Protein AF-A0A1A8X3K9-F1 (afdb_monomer_lite)

Sequence (174 aa):
MSAPKGTKEHFFDDWDKKNVPFDEYSPYKDILKYLKDRNENLFRIACSLTAIYSEAHLQQEITPNICELLNEWLNIRKKINTDNGNNPDNSELWENYIEKLWLQLEKDANRYYWCRRSFPSSTMYSTIRSGLRSYIKRKIGLKCNLPEVVSNGLLGTSSEYCGSHMRNNKIYIS

Radius of gyration: 21.87 Å; chains: 1; bounding box: 36×58×61 Å

pLDDT: mean 77.73, std 21.63, range [31.95, 97.62]

Foldseek 3Di:
DDDDDDPLVVLLVVLVPDFADQDCPDPLNVLLVVCVVPPVVVSRNQRSLLVLLVVLLVCCVVDPCSLVSSLVSVQVVLCVQCVNVPNLVSNVSCVVRVVVSVVVSLPPVVSVSVRDHDYDPVCPVPVVVSVVVVVVVVVVVVVVPDPPPPDDDDDDDDDDPPDDDDDDDDDDDD

Secondary structure (DSSP, 8-state):
-PPPPPHHHHHHHHHHH--PPP-TTSTTHHHHHHHHTT-HHHHHHHHHHHHHHHHHHHHTTTSTTHHHHHHHHHHHHHHHHTGGGT-HHHHHHIIIIIHHHHHHHHT-GGGTT-S-----GGGHHHHHHHHHHHHHHHHHHHHHTS-TT---SSS----SSSS--S--------

Structure (mmCIF, N/CA/C/O backbone):
data_AF-A0A1A8X3K9-F1
#
_entry.id   AF-A0A1A8X3K9-F1
#
loop_
_atom_site.group_PDB
_atom_site.id
_atom_site.type_symbol
_atom_site.label_atom_id
_atom_site.label_alt_id
_atom_site.label_comp_id
_atom_site.label_asym_id
_atom_site.label_entity_id
_atom_site.label_seq_id
_atom_site.pdbx_PDB_ins_code
_atom_site.Cartn_x
_atom_site.Cartn_y
_atom_site.Cartn_z
_atom_site.occupancy
_atom_site.B_iso_or_equiv
_atom_site.auth_seq_id
_atom_site.auth_comp_id
_atom_site.auth_asym_id
_atom_site.auth_atom_id
_atom_site.pdbx_PDB_model_num
ATOM 1 N N . MET A 1 1 ? 8.786 32.268 -11.872 1.00 31.95 1 MET A N 1
ATOM 2 C CA . MET A 1 1 ? 9.252 31.021 -12.516 1.00 31.95 1 MET A CA 1
ATOM 3 C C . MET A 1 1 ? 9.549 30.041 -11.392 1.00 31.95 1 MET A C 1
ATOM 5 O O . MET A 1 1 ? 10.348 30.387 -10.534 1.00 31.95 1 MET A O 1
ATOM 9 N N . SER A 1 2 ? 8.830 28.920 -11.303 1.00 42.41 2 SER A N 1
ATOM 10 C CA . SER A 1 2 ? 9.061 27.928 -10.239 1.00 42.41 2 SER A CA 1
ATOM 11 C C . SER A 1 2 ? 10.264 27.062 -10.619 1.00 42.41 2 SER A C 1
ATOM 13 O O . SER A 1 2 ? 10.420 26.745 -11.799 1.00 42.41 2 SER A O 1
ATOM 15 N N . ALA A 1 3 ? 11.126 26.731 -9.656 1.00 41.72 3 ALA A N 1
ATOM 16 C CA . ALA A 1 3 ? 12.302 25.889 -9.879 1.00 41.72 3 ALA A CA 1
ATOM 17 C C . ALA A 1 3 ? 11.897 24.513 -10.455 1.00 41.72 3 ALA A C 1
ATOM 19 O O . ALA A 1 3 ? 10.800 24.035 -10.143 1.00 41.72 3 ALA A O 1
ATOM 20 N N . PRO A 1 4 ? 12.737 23.868 -11.288 1.00 52.12 4 PRO A N 1
ATOM 21 C CA . PRO A 1 4 ? 12.445 22.528 -11.785 1.00 52.12 4 PRO A CA 1
ATOM 22 C C . PRO A 1 4 ? 12.300 21.569 -10.598 1.00 52.12 4 PRO A C 1
ATOM 24 O O . PRO A 1 4 ? 13.182 21.490 -9.742 1.00 52.12 4 PRO A O 1
ATOM 27 N N . LYS A 1 5 ? 11.158 20.877 -10.528 1.00 57.50 5 LYS A N 1
ATOM 28 C CA . LYS A 1 5 ? 10.921 19.821 -9.538 1.00 57.50 5 LYS A CA 1
ATOM 29 C C . LYS A 1 5 ? 11.963 18.720 -9.738 1.00 57.50 5 LYS A C 1
ATOM 31 O O . LYS A 1 5 ? 12.252 18.357 -10.878 1.00 57.50 5 LYS A O 1
ATOM 36 N N . GLY A 1 6 ? 12.535 18.215 -8.648 1.00 77.06 6 GLY A N 1
ATOM 37 C CA . GLY A 1 6 ? 13.436 17.072 -8.714 1.00 77.06 6 GLY A CA 1
ATOM 38 C C . GLY A 1 6 ? 12.696 15.811 -9.169 1.00 77.06 6 GLY A C 1
ATOM 39 O O . GLY A 1 6 ? 11.467 15.718 -9.119 1.00 77.06 6 GLY A O 1
ATOM 40 N N . THR A 1 7 ? 13.456 14.817 -9.631 1.00 81.75 7 THR A N 1
ATOM 41 C CA . THR A 1 7 ? 12.931 13.534 -10.135 1.00 81.75 7 THR A CA 1
ATOM 42 C C . THR A 1 7 ? 12.031 12.831 -9.113 1.00 81.75 7 THR A C 1
ATOM 44 O O . THR A 1 7 ? 11.039 12.207 -9.475 1.00 81.75 7 THR A O 1
ATOM 47 N N . LYS A 1 8 ? 12.335 12.974 -7.819 1.00 89.50 8 LYS A N 1
ATOM 48 C CA . LYS A 1 8 ? 11.541 12.421 -6.718 1.00 89.50 8 LYS A CA 1
ATOM 49 C C . LYS A 1 8 ? 10.162 13.067 -6.609 1.00 89.50 8 LYS A C 1
ATOM 51 O O . LYS A 1 8 ? 9.164 12.361 -6.492 1.00 89.50 8 LYS A O 1
ATOM 56 N N . GLU A 1 9 ? 10.102 14.396 -6.632 1.00 91.56 9 GLU A N 1
ATOM 57 C CA . GLU A 1 9 ? 8.843 15.134 -6.522 1.00 91.56 9 GLU A CA 1
ATOM 58 C C . GLU A 1 9 ? 7.906 14.790 -7.683 1.00 91.56 9 GLU A C 1
ATOM 60 O O . GLU A 1 9 ? 6.699 14.697 -7.479 1.00 91.56 9 GLU A O 1
ATOM 65 N N . HIS A 1 10 ? 8.459 14.525 -8.871 1.00 91.94 10 HIS A N 1
ATOM 66 C CA . HIS A 1 10 ? 7.683 14.055 -10.016 1.00 91.94 10 HIS A CA 1
ATOM 67 C C . HIS A 1 10 ? 6.990 12.713 -9.736 1.00 91.94 10 HIS A C 1
ATOM 69 O O . HIS A 1 10 ? 5.779 12.608 -9.912 1.00 91.94 10 HIS A O 1
ATOM 75 N N . PHE A 1 11 ? 7.721 11.706 -9.240 1.00 93.19 11 PHE A N 1
ATOM 76 C CA . PHE A 1 11 ? 7.119 10.414 -8.881 1.00 93.19 11 PHE A CA 1
ATOM 77 C C . PHE A 1 11 ? 6.020 10.566 -7.831 1.00 93.19 11 PHE A C 1
ATOM 79 O O . PHE A 1 11 ? 4.956 9.966 -7.956 1.00 93.19 11 PHE A O 1
ATOM 86 N N . PHE A 1 12 ? 6.261 11.378 -6.801 1.00 95.50 12 PHE A N 1
ATOM 87 C CA . PHE A 1 12 ? 5.299 11.536 -5.714 1.00 95.50 12 PHE A CA 1
ATOM 88 C C . PHE A 1 12 ? 4.032 12.243 -6.196 1.00 95.50 12 PHE A C 1
ATOM 90 O O . PHE A 1 12 ? 2.934 11.795 -5.873 1.00 95.50 12 PHE A O 1
ATOM 97 N N . ASP A 1 13 ? 4.172 13.288 -7.014 1.00 95.25 13 ASP A N 1
ATOM 98 C CA . ASP A 1 13 ? 3.038 13.984 -7.620 1.00 95.25 13 ASP A CA 1
ATOM 99 C C . ASP A 1 13 ? 2.208 13.052 -8.516 1.00 95.25 13 ASP A C 1
ATOM 101 O O . ASP A 1 13 ? 0.977 13.124 -8.508 1.00 95.25 13 ASP A O 1
ATOM 105 N N . ASP A 1 14 ? 2.858 12.188 -9.296 1.00 94.56 14 ASP A N 1
ATOM 106 C CA . ASP A 1 14 ? 2.172 11.237 -10.175 1.00 94.56 14 ASP A CA 1
ATOM 107 C C . ASP A 1 14 ? 1.419 10.173 -9.375 1.00 94.56 14 ASP A C 1
ATOM 109 O O . ASP A 1 14 ? 0.258 9.871 -9.659 1.00 94.56 14 ASP A O 1
ATOM 113 N N . TRP A 1 15 ? 2.050 9.641 -8.329 1.00 96.38 15 TRP A N 1
ATOM 114 C CA . TRP A 1 15 ? 1.434 8.676 -7.423 1.00 96.38 15 TRP A CA 1
ATOM 115 C C . TRP A 1 15 ? 0.257 9.268 -6.647 1.00 96.38 15 TRP A C 1
ATOM 117 O O . TRP A 1 15 ? -0.745 8.583 -6.444 1.00 96.38 15 TRP A O 1
ATOM 127 N N . ASP A 1 16 ? 0.332 10.542 -6.270 1.00 94.62 16 ASP A N 1
ATOM 128 C CA . ASP A 1 16 ? -0.739 11.248 -5.564 1.00 94.62 16 ASP A CA 1
ATOM 129 C C . ASP A 1 16 ? -1.956 11.527 -6.436 1.00 94.62 16 ASP A C 1
ATOM 131 O O . ASP A 1 16 ? -3.093 11.459 -5.968 1.00 94.62 16 ASP A O 1
ATOM 135 N N . LYS A 1 17 ? -1.728 11.846 -7.712 1.00 94.31 17 LYS A N 1
ATOM 136 C CA . LYS A 1 17 ? -2.803 12.056 -8.691 1.00 94.31 17 LYS A CA 1
ATOM 137 C C . LYS A 1 17 ? -3.458 10.749 -9.111 1.00 94.31 17 LYS A C 1
ATOM 139 O O . LYS A 1 17 ? -4.506 10.769 -9.760 1.00 94.31 17 LYS A O 1
ATOM 144 N N . LYS A 1 18 ? -2.842 9.614 -8.781 1.00 93.44 18 LYS A N 1
ATOM 145 C CA . LYS A 1 18 ? -3.316 8.319 -9.226 1.00 93.44 18 LYS A CA 1
ATOM 146 C C . LYS A 1 18 ? -4.648 7.984 -8.574 1.00 93.44 18 LYS A C 1
ATOM 148 O O . LYS A 1 18 ? -4.752 7.878 -7.353 1.00 93.44 18 LYS A O 1
ATOM 153 N N . ASN A 1 19 ? -5.653 7.775 -9.415 1.00 90.50 19 ASN A N 1
ATOM 154 C CA . ASN A 1 19 ? -6.984 7.365 -9.004 1.00 90.50 19 ASN A CA 1
ATOM 155 C C . ASN A 1 19 ? -7.278 5.978 -9.572 1.00 90.50 19 ASN A C 1
ATOM 157 O O . ASN A 1 19 ? -7.579 5.833 -10.756 1.00 90.50 19 ASN A O 1
ATOM 161 N N . VAL A 1 20 ? -7.145 4.962 -8.725 1.00 93.75 20 VAL A N 1
ATOM 162 C CA . VAL A 1 20 ? -7.394 3.570 -9.101 1.00 93.75 20 VAL A CA 1
ATOM 163 C C . VAL A 1 20 ? -8.792 3.184 -8.616 1.00 93.75 20 VAL A C 1
ATOM 165 O O . VAL A 1 20 ? -9.050 3.283 -7.413 1.00 93.75 20 VAL A O 1
ATOM 168 N N . PRO A 1 21 ? -9.709 2.773 -9.513 1.00 92.38 21 PRO A N 1
ATOM 169 C CA . PRO A 1 21 ? -11.042 2.347 -9.111 1.00 92.38 21 PRO A CA 1
ATOM 170 C C . PRO A 1 21 ? -10.983 1.052 -8.295 1.00 92.38 21 PRO A C 1
ATOM 172 O O . PRO A 1 21 ? -10.036 0.272 -8.391 1.00 92.38 21 PRO A O 1
ATOM 175 N N . PHE A 1 22 ? -12.027 0.809 -7.503 1.00 92.69 22 PHE A N 1
ATOM 176 C CA . PHE A 1 22 ? -12.186 -0.474 -6.827 1.00 92.69 22 PHE A CA 1
ATOM 177 C C . PHE A 1 22 ? -12.382 -1.589 -7.854 1.00 92.69 22 PHE A C 1
ATOM 179 O O . PHE A 1 22 ? -13.285 -1.496 -8.685 1.00 92.69 22 PHE A O 1
ATOM 186 N N . ASP A 1 23 ? -11.590 -2.648 -7.747 1.00 91.31 23 ASP A N 1
ATOM 187 C CA . ASP A 1 23 ? -11.757 -3.860 -8.538 1.00 91.31 23 ASP A CA 1
ATOM 188 C C . ASP A 1 23 ? -12.269 -4.999 -7.645 1.00 91.31 23 ASP A C 1
ATOM 190 O O . ASP A 1 23 ? -11.578 -5.460 -6.732 1.00 91.31 23 ASP A O 1
ATOM 194 N N . GLU A 1 24 ? -13.493 -5.453 -7.918 1.00 91.12 24 GLU A N 1
ATOM 195 C CA . GLU A 1 24 ? -14.141 -6.555 -7.196 1.00 91.12 24 GLU A CA 1
ATOM 196 C C . GLU A 1 24 ? -13.469 -7.913 -7.435 1.00 91.12 24 GLU A C 1
ATOM 198 O O . GLU A 1 24 ? -13.633 -8.830 -6.624 1.00 91.12 24 GLU A O 1
ATOM 203 N N . TYR A 1 25 ? -12.692 -8.041 -8.512 1.00 92.19 25 TYR A N 1
ATOM 204 C CA . TYR A 1 25 ? -11.951 -9.251 -8.864 1.00 92.19 25 TYR A CA 1
ATOM 205 C C . TYR A 1 25 ? -10.504 -9.225 -8.366 1.00 92.19 25 TYR A C 1
ATOM 207 O O . TYR A 1 25 ? -9.798 -10.228 -8.477 1.00 92.19 25 TYR A O 1
ATOM 215 N N . SER A 1 26 ? -10.072 -8.114 -7.764 1.00 90.94 26 SER A N 1
ATOM 216 C CA . SER A 1 26 ? -8.733 -7.984 -7.205 1.00 90.94 26 SER A CA 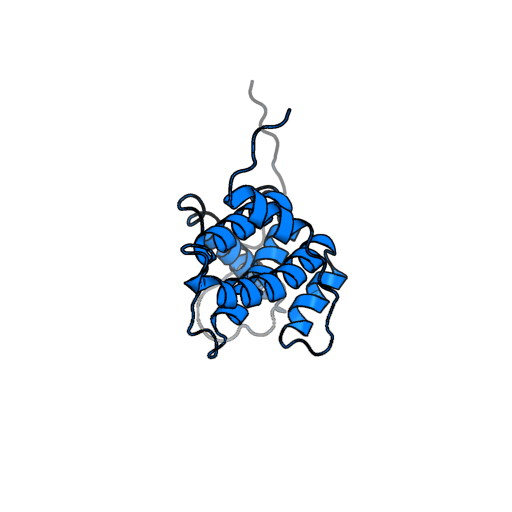1
ATOM 217 C C . SER A 1 26 ? -8.476 -9.050 -6.132 1.00 90.94 26 SER A C 1
ATOM 219 O O . SER A 1 26 ? -9.331 -9.271 -5.264 1.00 90.94 26 SER A O 1
ATOM 221 N N . PRO A 1 27 ? -7.268 -9.644 -6.076 1.00 90.94 27 PRO A N 1
ATOM 222 C CA . PRO A 1 27 ? -6.883 -10.519 -4.968 1.00 90.94 27 PRO A CA 1
ATOM 223 C C . PRO A 1 27 ? -6.881 -9.789 -3.613 1.00 90.94 27 PRO A C 1
ATOM 225 O O . PRO A 1 27 ? -6.898 -10.427 -2.564 1.00 90.94 27 PRO A O 1
ATOM 228 N N . TYR A 1 28 ? -6.896 -8.452 -3.622 1.00 93.50 28 TYR A N 1
ATOM 229 C CA . TYR A 1 28 ? -6.881 -7.606 -2.431 1.00 93.50 28 TYR A CA 1
ATOM 230 C C . TYR A 1 28 ? -8.273 -7.088 -2.033 1.00 93.50 28 TYR A C 1
ATOM 232 O O . TYR A 1 28 ? -8.381 -6.273 -1.112 1.00 93.50 28 TYR A O 1
ATOM 240 N N . LYS A 1 29 ? -9.344 -7.543 -2.703 1.00 94.12 29 LYS A N 1
ATOM 241 C CA . LYS A 1 29 ? -10.703 -6.992 -2.561 1.00 94.12 29 LYS A CA 1
ATOM 242 C C . LYS A 1 29 ? -11.197 -6.909 -1.118 1.00 94.12 29 LYS A C 1
ATOM 244 O O . LYS A 1 29 ? -11.831 -5.922 -0.769 1.00 94.12 29 LYS A O 1
ATOM 249 N N . ASP A 1 30 ? -10.891 -7.889 -0.267 1.00 92.62 30 ASP A N 1
ATOM 250 C CA . ASP A 1 30 ? -11.417 -7.930 1.103 1.00 92.62 30 ASP A CA 1
ATOM 251 C C . ASP A 1 30 ? -10.760 -6.862 1.992 1.00 92.62 30 ASP A C 1
ATOM 253 O O . ASP A 1 30 ? -11.442 -6.179 2.760 1.00 92.62 30 ASP A O 1
ATOM 257 N N . ILE A 1 31 ? -9.444 -6.657 1.838 1.00 93.19 31 ILE A N 1
ATOM 258 C CA . ILE A 1 31 ? -8.701 -5.578 2.510 1.00 93.19 31 ILE A CA 1
ATOM 259 C C . ILE A 1 31 ? -9.228 -4.220 2.043 1.00 93.19 31 ILE A C 1
ATOM 261 O O . ILE A 1 31 ? -9.508 -3.340 2.860 1.00 93.19 31 ILE A O 1
ATOM 265 N N . LEU A 1 32 ? -9.375 -4.062 0.728 1.00 95.25 32 LEU A N 1
ATOM 266 C CA . LEU A 1 32 ? -9.797 -2.812 0.110 1.00 95.25 32 LEU A CA 1
ATOM 267 C C . LEU A 1 32 ? -11.253 -2.468 0.458 1.00 95.25 32 LEU A C 1
ATOM 269 O O . LEU A 1 32 ? -11.533 -1.341 0.858 1.00 95.25 32 LEU A O 1
ATOM 273 N N . LYS A 1 33 ? -12.174 -3.433 0.397 1.00 94.12 33 LYS A N 1
ATOM 274 C CA . LYS A 1 33 ? -13.587 -3.241 0.750 1.00 94.12 33 LYS A CA 1
ATOM 275 C C . LYS A 1 33 ? -13.748 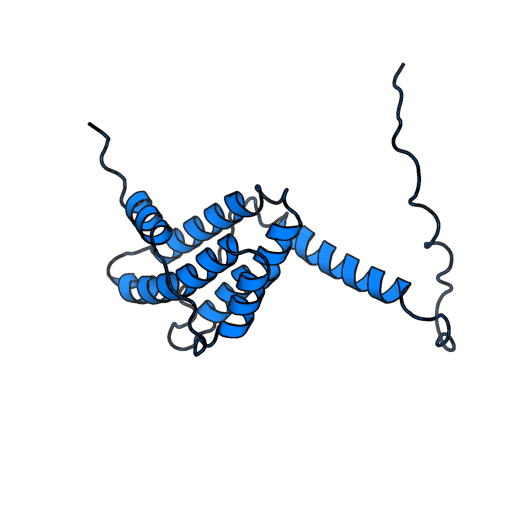-2.788 2.198 1.00 94.12 33 LYS A C 1
ATOM 277 O O . LYS A 1 33 ? -14.454 -1.822 2.458 1.00 94.12 33 LYS A O 1
ATOM 282 N N . TYR A 1 34 ? -13.038 -3.421 3.133 1.00 93.06 34 TYR A N 1
ATOM 283 C CA . TYR A 1 34 ? -13.105 -3.022 4.539 1.00 93.06 34 TYR A CA 1
ATOM 284 C C . TYR A 1 34 ? -12.632 -1.580 4.765 1.00 93.06 34 TYR A C 1
ATOM 286 O O . TYR A 1 34 ? -13.225 -0.851 5.560 1.00 93.06 34 TYR A O 1
ATOM 294 N N . LEU A 1 35 ? -11.564 -1.158 4.076 1.00 94.75 35 LEU A N 1
ATOM 295 C CA . LEU A 1 35 ? -11.107 0.230 4.127 1.00 94.75 35 LEU A CA 1
ATOM 296 C C . LEU A 1 35 ? -12.140 1.184 3.525 1.00 94.75 35 LEU A C 1
ATOM 298 O O . LEU A 1 35 ? -12.392 2.231 4.118 1.00 94.75 35 LEU A O 1
ATOM 302 N N . LYS A 1 36 ? -12.754 0.822 2.391 1.00 93.50 36 LYS A N 1
ATOM 303 C CA . LYS A 1 36 ? -13.765 1.640 1.703 1.00 93.50 36 LYS A CA 1
ATOM 304 C C . LYS A 1 36 ? -14.909 2.031 2.635 1.00 93.50 36 LYS A C 1
ATOM 306 O O . LYS A 1 36 ? -15.298 3.193 2.664 1.00 93.50 36 LYS A O 1
ATOM 311 N N . ASP A 1 37 ? -15.378 1.081 3.436 1.00 92.69 37 ASP A N 1
ATOM 312 C CA . ASP A 1 37 ? -16.517 1.274 4.337 1.00 92.69 37 ASP A CA 1
ATOM 313 C C . ASP A 1 37 ? -16.176 2.117 5.584 1.00 92.69 37 ASP A C 1
ATOM 315 O O . ASP A 1 37 ? -17.074 2.510 6.327 1.00 92.69 37 ASP A O 1
ATOM 319 N N . ARG A 1 38 ? -14.888 2.389 5.854 1.00 94.69 38 ARG A N 1
ATOM 320 C CA . ARG A 1 38 ? -14.434 3.045 7.098 1.00 94.69 38 ARG A CA 1
ATOM 321 C C . ARG A 1 38 ? -13.657 4.331 6.900 1.00 94.69 38 ARG A C 1
ATOM 323 O O . ARG A 1 38 ? -13.742 5.228 7.734 1.00 94.69 38 ARG A O 1
ATOM 330 N N . ASN A 1 39 ? -12.841 4.400 5.859 1.00 96.31 39 ASN A N 1
ATOM 331 C CA . ASN A 1 39 ? -11.999 5.550 5.588 1.00 96.31 39 ASN A CA 1
ATOM 332 C C . ASN A 1 39 ? -11.690 5.620 4.090 1.00 96.31 39 ASN A C 1
ATOM 334 O O . ASN A 1 39 ? -10.774 4.963 3.593 1.00 96.31 39 ASN A O 1
ATOM 338 N N . GLU A 1 40 ? -12.447 6.459 3.383 1.00 94.44 40 GLU A N 1
ATOM 339 C CA . GLU A 1 40 ? -12.332 6.626 1.934 1.00 94.44 40 GLU A CA 1
ATOM 340 C C . GLU A 1 40 ? -10.927 7.077 1.503 1.00 94.44 40 GLU A C 1
ATOM 342 O O . GLU A 1 40 ? -10.417 6.638 0.473 1.00 94.44 40 GLU A O 1
ATOM 347 N N . ASN A 1 41 ? -10.262 7.917 2.298 1.00 94.94 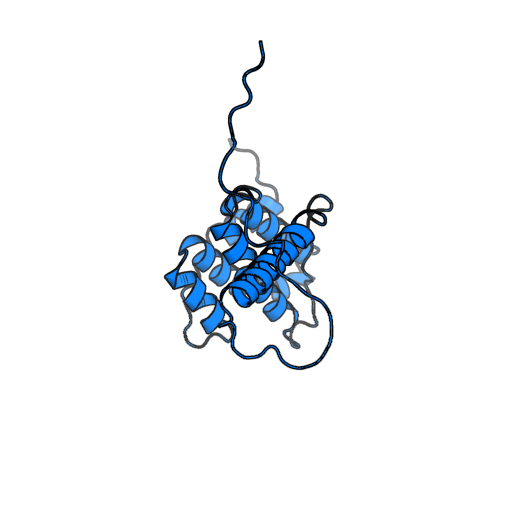41 ASN A N 1
ATOM 348 C CA . ASN A 1 41 ? -8.935 8.417 1.954 1.00 94.94 41 ASN A CA 1
ATOM 349 C C . ASN A 1 41 ? -7.871 7.309 2.039 1.00 94.94 41 ASN A C 1
ATOM 351 O O . ASN A 1 41 ? -7.091 7.111 1.109 1.00 94.94 41 ASN A O 1
ATOM 355 N N . LEU A 1 42 ? -7.881 6.526 3.123 1.00 96.94 42 LEU A N 1
ATOM 356 C CA . LEU A 1 42 ? -7.003 5.359 3.261 1.00 96.94 42 LEU A CA 1
ATOM 357 C C . LEU A 1 42 ? -7.310 4.291 2.208 1.00 96.94 42 LEU A C 1
ATOM 359 O O . LEU A 1 42 ? -6.393 3.665 1.681 1.00 96.94 42 LEU A O 1
ATOM 363 N N . PHE A 1 43 ? -8.585 4.116 1.869 1.00 97.12 43 PHE A N 1
ATOM 364 C CA . PHE A 1 43 ? -9.017 3.247 0.783 1.00 97.12 43 PHE A CA 1
ATOM 365 C C . PHE A 1 43 ? -8.427 3.662 -0.572 1.00 97.12 43 PHE A C 1
ATOM 367 O O . PHE A 1 43 ? -7.875 2.816 -1.278 1.00 97.12 43 PHE A O 1
ATOM 374 N N . ARG A 1 44 ? -8.484 4.954 -0.921 1.00 95.94 44 ARG A N 1
ATOM 375 C CA . ARG A 1 44 ? -7.895 5.481 -2.163 1.00 95.94 44 ARG A CA 1
ATOM 376 C C . ARG A 1 44 ? -6.386 5.251 -2.207 1.00 95.94 44 ARG A C 1
ATOM 378 O O . ARG A 1 44 ? -5.881 4.758 -3.209 1.00 95.94 44 ARG A O 1
ATOM 385 N N . ILE A 1 45 ? -5.682 5.514 -1.102 1.00 97.31 45 ILE A N 1
ATOM 386 C CA . ILE A 1 45 ? -4.240 5.236 -0.983 1.00 97.31 45 ILE A CA 1
ATOM 387 C C . ILE A 1 45 ? -3.954 3.749 -1.208 1.00 97.31 45 ILE A C 1
ATOM 389 O O . ILE A 1 45 ? -3.037 3.411 -1.953 1.00 97.31 45 ILE A O 1
ATOM 393 N N . ALA A 1 46 ? -4.739 2.862 -0.593 1.00 97.31 46 ALA A N 1
ATOM 394 C CA . ALA A 1 46 ? -4.569 1.422 -0.736 1.00 97.31 46 ALA A CA 1
ATOM 395 C C . ALA A 1 46 ? -4.799 0.956 -2.183 1.00 97.31 46 ALA A C 1
ATOM 397 O O . ALA A 1 46 ? -4.002 0.176 -2.699 1.00 97.31 46 ALA A O 1
ATOM 398 N N . CYS A 1 47 ? -5.825 1.472 -2.869 1.00 96.75 47 CYS A N 1
ATOM 399 C CA . CYS A 1 47 ? -6.052 1.171 -4.285 1.00 96.75 47 CYS A CA 1
ATOM 400 C C . CYS A 1 47 ? -4.872 1.638 -5.143 1.00 96.75 47 CYS A C 1
ATOM 402 O O . CYS A 1 47 ? -4.307 0.843 -5.896 1.00 96.75 47 CYS A O 1
ATOM 404 N N . SER A 1 48 ? -4.438 2.890 -4.978 1.00 96.88 48 SER A N 1
ATOM 405 C CA . SER A 1 48 ? -3.303 3.436 -5.725 1.00 96.88 48 SER A CA 1
ATOM 406 C C . SER A 1 48 ? -2.023 2.646 -5.474 1.00 96.88 48 SER A C 1
ATOM 408 O O . SER A 1 48 ? -1.308 2.343 -6.427 1.00 96.88 48 SER A O 1
ATOM 410 N N . LEU A 1 49 ? -1.776 2.217 -4.233 1.00 97.38 49 LEU A N 1
ATOM 411 C CA . LEU A 1 49 ? -0.617 1.401 -3.878 1.00 97.38 49 LEU A CA 1
ATOM 412 C C . LEU A 1 49 ? -0.541 0.098 -4.690 1.00 97.38 49 LEU A C 1
ATOM 414 O O . LEU A 1 49 ? 0.545 -0.252 -5.142 1.00 97.38 49 LEU A O 1
ATOM 418 N N . THR A 1 50 ? -1.661 -0.594 -4.934 1.00 95.38 50 THR A N 1
ATOM 419 C CA . THR A 1 50 ? -1.646 -1.847 -5.721 1.00 95.38 50 THR A CA 1
ATOM 420 C C . THR A 1 50 ? -1.130 -1.643 -7.149 1.00 95.38 50 THR A C 1
ATOM 422 O O . THR A 1 50 ? -0.306 -2.423 -7.642 1.00 95.38 50 THR A O 1
ATOM 425 N N . ALA A 1 51 ? -1.565 -0.560 -7.798 1.00 94.81 51 ALA A N 1
ATOM 426 C CA . ALA A 1 51 ? -1.148 -0.225 -9.151 1.00 94.81 51 ALA A CA 1
ATOM 427 C C . ALA A 1 51 ? 0.281 0.329 -9.175 1.00 94.81 51 ALA A C 1
ATOM 429 O O . ALA A 1 51 ? 1.083 -0.077 -10.009 1.00 94.81 51 ALA A O 1
ATOM 430 N N . ILE A 1 52 ? 0.610 1.236 -8.247 1.00 96.50 52 ILE A N 1
ATOM 431 C CA . ILE A 1 52 ? 1.946 1.838 -8.143 1.00 96.50 52 ILE A CA 1
ATOM 432 C C . ILE A 1 52 ? 3.003 0.760 -7.912 1.00 96.50 52 ILE A C 1
ATOM 434 O O . ILE A 1 52 ? 4.016 0.761 -8.599 1.00 96.50 52 ILE A O 1
ATOM 438 N N . TYR A 1 53 ? 2.771 -0.182 -6.995 1.00 95.94 53 TYR A N 1
ATOM 439 C CA . TYR A 1 53 ? 3.729 -1.253 -6.712 1.00 95.94 53 TYR A CA 1
ATOM 440 C C . TYR A 1 53 ? 4.014 -2.098 -7.960 1.00 95.94 53 TYR A C 1
ATOM 442 O O . TYR A 1 53 ? 5.167 -2.401 -8.266 1.00 95.94 53 TYR A O 1
ATOM 450 N N . SER A 1 54 ? 2.962 -2.449 -8.706 1.00 93.19 54 SER A N 1
ATOM 451 C CA . SER A 1 54 ? 3.086 -3.243 -9.932 1.00 93.19 54 SER A CA 1
ATOM 452 C C . SER A 1 54 ? 3.847 -2.496 -11.028 1.00 93.19 54 SER A C 1
ATOM 454 O O . SER A 1 54 ? 4.734 -3.068 -11.652 1.00 93.19 54 SER A O 1
ATOM 456 N N . GLU A 1 55 ? 3.543 -1.219 -11.242 1.00 93.62 55 GLU A N 1
ATOM 457 C CA . GLU A 1 55 ? 4.227 -0.395 -12.244 1.00 93.62 55 GLU A CA 1
ATOM 458 C C . GLU A 1 55 ? 5.673 -0.085 -11.864 1.00 93.62 55 GLU A C 1
ATOM 460 O O . GLU A 1 55 ? 6.557 -0.150 -12.713 1.00 93.62 55 GLU A O 1
ATOM 465 N N . ALA A 1 56 ? 5.936 0.198 -10.588 1.00 94.12 56 ALA A N 1
ATOM 466 C CA . ALA A 1 56 ? 7.282 0.446 -10.092 1.00 94.12 56 ALA A CA 1
ATOM 467 C C . ALA A 1 56 ? 8.184 -0.782 -10.300 1.00 94.12 56 ALA A C 1
ATOM 469 O O . ALA A 1 56 ? 9.337 -0.631 -10.697 1.00 94.12 56 ALA A O 1
ATOM 470 N N . HIS A 1 57 ? 7.644 -1.994 -10.124 1.00 93.62 57 HIS A N 1
ATOM 471 C CA . HIS A 1 57 ? 8.363 -3.232 -10.433 1.00 93.62 57 HIS A CA 1
ATOM 472 C C . HIS A 1 57 ? 8.726 -3.343 -11.924 1.00 93.62 57 HIS A C 1
ATOM 474 O O . HIS A 1 57 ? 9.826 -3.781 -12.252 1.00 93.62 57 HIS A O 1
ATOM 480 N N . LEU A 1 58 ? 7.842 -2.915 -12.834 1.00 92.12 58 LEU A N 1
ATOM 481 C CA . LEU A 1 58 ? 8.128 -2.895 -14.278 1.00 92.12 58 LEU A CA 1
ATOM 482 C C . LEU A 1 58 ? 9.187 -1.847 -14.652 1.00 92.12 58 LEU A C 1
ATOM 484 O O . LEU A 1 58 ? 9.920 -2.028 -15.617 1.00 92.12 58 LEU A O 1
ATOM 488 N N . GLN A 1 59 ? 9.275 -0.755 -13.893 1.00 90.31 59 GLN A N 1
ATOM 489 C CA . GLN A 1 59 ? 10.206 0.346 -14.154 1.00 90.31 59 GLN A CA 1
ATOM 490 C C . GLN A 1 59 ? 11.560 0.188 -13.453 1.00 90.31 59 GLN A C 1
ATOM 492 O O . GLN A 1 59 ? 12.427 1.044 -13.627 1.00 90.31 59 GLN A O 1
ATOM 497 N N . GLN A 1 60 ? 11.764 -0.876 -12.671 1.00 89.38 60 GLN A N 1
ATOM 498 C CA . GLN A 1 60 ? 12.931 -1.021 -11.795 1.00 89.38 60 GLN A CA 1
ATOM 499 C C . GLN A 1 60 ? 14.279 -0.965 -12.531 1.00 89.38 60 GLN A C 1
ATOM 501 O O . GLN A 1 60 ? 15.252 -0.459 -11.980 1.00 89.38 60 GLN A O 1
ATOM 506 N N . GLU A 1 61 ? 14.337 -1.456 -13.773 1.00 87.94 61 GLU A N 1
ATOM 507 C CA . GLU A 1 61 ? 15.567 -1.463 -14.576 1.00 87.94 61 GLU A CA 1
ATOM 508 C C . GLU A 1 61 ? 15.916 -0.064 -15.100 1.00 87.94 61 GLU A C 1
ATOM 510 O O . GLU A 1 61 ? 17.086 0.276 -15.251 1.00 87.94 61 GLU A O 1
ATOM 515 N N . ILE A 1 62 ? 14.893 0.758 -15.350 1.00 89.81 62 ILE A N 1
ATOM 516 C CA . ILE A 1 62 ? 15.030 2.112 -15.900 1.00 89.81 62 ILE A CA 1
ATOM 517 C C . ILE A 1 62 ? 15.240 3.129 -14.778 1.00 89.81 62 ILE A C 1
ATOM 519 O O . ILE A 1 62 ? 15.988 4.092 -14.938 1.00 89.81 62 ILE A O 1
ATOM 523 N N . THR A 1 63 ? 14.580 2.918 -13.637 1.00 88.88 63 THR A N 1
ATOM 524 C CA . THR A 1 63 ? 14.655 3.796 -12.470 1.00 88.88 63 THR A CA 1
ATOM 525 C C . THR A 1 63 ? 15.253 3.041 -11.285 1.00 88.88 63 THR A C 1
ATOM 527 O O . THR A 1 63 ? 14.515 2.503 -10.447 1.00 88.88 63 THR A O 1
ATOM 530 N N . PRO A 1 64 ? 16.594 3.026 -11.171 1.00 80.62 64 PRO A N 1
ATOM 531 C CA . PRO A 1 64 ? 17.259 2.571 -9.961 1.00 80.62 64 PRO A CA 1
ATOM 532 C C . PRO A 1 64 ? 16.677 3.305 -8.743 1.00 80.62 64 PRO A C 1
ATOM 534 O O . PRO A 1 64 ? 16.410 4.504 -8.805 1.00 80.62 64 PRO A O 1
ATOM 537 N N . ASN A 1 65 ? 16.471 2.589 -7.637 1.00 90.19 65 ASN A N 1
ATOM 538 C CA . ASN A 1 65 ? 15.921 3.099 -6.368 1.00 90.19 65 ASN A CA 1
ATOM 539 C C . ASN A 1 65 ? 14.408 3.394 -6.341 1.00 90.19 65 ASN A C 1
ATOM 541 O O . ASN A 1 65 ? 13.911 3.918 -5.343 1.00 90.19 65 ASN A O 1
ATOM 545 N N . ILE A 1 66 ? 13.627 3.009 -7.358 1.00 94.56 66 ILE A N 1
ATOM 546 C CA . ILE A 1 66 ? 12.166 3.227 -7.340 1.00 94.56 66 ILE A CA 1
ATOM 547 C C . ILE A 1 66 ? 11.467 2.557 -6.137 1.00 94.56 66 ILE A C 1
ATOM 549 O O . ILE A 1 66 ? 10.498 3.096 -5.605 1.00 94.56 66 ILE A O 1
ATOM 553 N N . CYS A 1 67 ? 11.995 1.436 -5.631 1.00 94.75 67 CYS A N 1
ATOM 554 C CA . CYS A 1 67 ? 11.506 0.818 -4.394 1.00 94.75 67 CYS A CA 1
ATOM 555 C C . CYS A 1 67 ? 11.752 1.690 -3.145 1.00 94.75 67 CYS A C 1
ATOM 557 O O . CYS A 1 67 ? 10.904 1.758 -2.250 1.00 94.75 67 CYS A O 1
ATOM 559 N N . GLU A 1 68 ? 12.900 2.369 -3.069 1.00 94.88 68 GLU A N 1
ATOM 560 C CA . GLU A 1 68 ? 13.222 3.273 -1.959 1.00 94.88 68 GLU A CA 1
ATOM 561 C C . GLU A 1 68 ? 12.298 4.491 -1.983 1.00 94.88 68 GLU A C 1
ATOM 563 O O . GLU A 1 68 ? 11.710 4.841 -0.958 1.00 94.88 68 GLU A O 1
ATOM 568 N N . LEU A 1 69 ? 12.084 5.063 -3.175 1.00 95.69 69 LEU A N 1
ATOM 569 C CA . LEU A 1 69 ? 11.128 6.148 -3.395 1.00 95.69 69 LEU A CA 1
ATOM 570 C C . LEU A 1 69 ? 9.710 5.736 -2.991 1.00 95.69 69 LEU A C 1
ATOM 572 O O . LEU A 1 69 ? 9.020 6.496 -2.313 1.00 95.69 69 LEU A O 1
ATOM 576 N N . LEU A 1 70 ? 9.281 4.524 -3.355 1.00 96.88 70 LEU A N 1
ATOM 577 C CA . LEU A 1 70 ? 7.954 4.018 -3.012 1.00 96.88 70 LEU A CA 1
ATOM 578 C C . LEU A 1 70 ? 7.777 3.839 -1.498 1.00 96.88 70 LEU A C 1
ATOM 580 O O . LEU A 1 70 ? 6.747 4.225 -0.939 1.00 96.88 70 LEU A O 1
ATOM 584 N N . ASN A 1 71 ? 8.786 3.292 -0.817 1.00 96.94 71 ASN A N 1
ATOM 585 C CA . ASN A 1 71 ? 8.778 3.189 0.640 1.00 96.94 71 ASN A CA 1
ATOM 586 C C . ASN A 1 71 ? 8.715 4.564 1.303 1.00 96.94 71 ASN A C 1
ATOM 588 O O . ASN A 1 71 ? 7.955 4.761 2.254 1.00 96.94 71 ASN A O 1
ATOM 592 N N . GLU A 1 72 ? 9.498 5.522 0.812 1.00 96.12 72 GLU A N 1
ATOM 593 C CA . GLU A 1 72 ? 9.488 6.880 1.333 1.00 96.12 72 GLU A CA 1
ATOM 594 C C . GLU A 1 72 ? 8.120 7.547 1.144 1.00 96.12 72 GLU A C 1
ATOM 596 O O . GLU A 1 72 ? 7.560 8.073 2.111 1.00 96.12 72 GLU A O 1
ATOM 601 N N . TRP A 1 73 ? 7.540 7.462 -0.055 1.00 97.25 73 TRP A N 1
ATOM 602 C CA . TRP A 1 73 ? 6.197 7.967 -0.332 1.00 97.25 73 TRP A CA 1
ATOM 603 C C . TRP A 1 73 ? 5.170 7.368 0.630 1.00 97.25 73 TRP A C 1
ATOM 605 O O . TRP A 1 73 ? 4.411 8.102 1.268 1.00 97.25 73 TRP A O 1
ATOM 615 N N . LEU A 1 74 ? 5.183 6.044 0.816 1.00 97.62 74 LEU A N 1
ATOM 616 C CA . LEU A 1 74 ? 4.223 5.385 1.695 1.00 97.62 74 LEU A CA 1
ATOM 617 C C . LEU A 1 74 ? 4.426 5.778 3.168 1.00 97.62 74 LEU A C 1
ATOM 619 O O . LEU A 1 74 ? 3.451 5.964 3.897 1.00 97.62 74 LEU A O 1
ATOM 623 N N . ASN A 1 75 ? 5.672 5.981 3.607 1.00 96.50 75 ASN A N 1
ATOM 624 C CA . ASN A 1 75 ? 5.987 6.490 4.945 1.00 96.50 75 ASN A CA 1
ATOM 625 C C . ASN A 1 75 ? 5.463 7.920 5.161 1.00 96.50 75 ASN A C 1
ATOM 627 O O . ASN A 1 75 ? 4.908 8.224 6.220 1.00 96.50 75 ASN A O 1
ATOM 631 N N . ILE A 1 76 ? 5.588 8.794 4.160 1.00 95.69 76 ILE A N 1
ATOM 632 C CA . ILE A 1 76 ? 5.037 10.155 4.208 1.00 95.69 76 ILE A CA 1
ATOM 633 C C . ILE A 1 76 ? 3.509 10.102 4.280 1.00 95.69 76 ILE A C 1
ATOM 635 O O . ILE A 1 76 ? 2.909 10.757 5.136 1.00 95.69 76 ILE A O 1
ATOM 639 N N . ARG A 1 77 ? 2.870 9.266 3.452 1.00 96.75 77 ARG A N 1
ATOM 640 C CA . ARG A 1 77 ? 1.414 9.061 3.484 1.00 96.75 77 ARG A CA 1
ATOM 641 C C . ARG A 1 77 ? 0.955 8.540 4.840 1.00 96.75 77 ARG A C 1
ATOM 643 O O . ARG A 1 77 ? -0.023 9.065 5.372 1.00 96.75 77 ARG A O 1
ATOM 650 N N . LYS A 1 78 ? 1.678 7.592 5.440 1.00 95.88 78 LYS A N 1
ATOM 651 C CA . LYS A 1 78 ? 1.405 7.106 6.799 1.00 95.88 78 LYS A CA 1
ATOM 652 C C . LYS A 1 78 ? 1.426 8.252 7.794 1.00 95.88 78 LYS A C 1
ATOM 654 O O . LYS A 1 78 ? 0.473 8.434 8.546 1.00 95.88 78 LYS A O 1
ATOM 659 N N . LYS A 1 79 ? 2.494 9.051 7.781 1.00 94.50 79 LYS A N 1
ATOM 660 C CA . LYS A 1 79 ? 2.665 10.166 8.714 1.00 94.50 79 LYS A CA 1
ATOM 661 C C . LYS A 1 79 ? 1.531 11.181 8.595 1.00 94.50 79 LYS A C 1
ATOM 663 O O . LYS A 1 79 ? 0.962 11.557 9.610 1.00 94.50 79 LYS A O 1
ATOM 668 N N . ILE A 1 80 ? 1.171 11.583 7.378 1.00 95.12 80 ILE A N 1
ATOM 669 C CA . ILE A 1 80 ? 0.097 12.556 7.141 1.00 95.12 80 ILE A CA 1
ATOM 670 C C . ILE A 1 80 ? -1.252 12.008 7.622 1.00 95.12 80 ILE A C 1
ATOM 672 O O . ILE A 1 80 ? -1.974 12.677 8.353 1.00 95.12 80 ILE A O 1
ATOM 676 N N . ASN A 1 81 ? -1.589 10.771 7.256 1.00 95.25 81 ASN A N 1
ATOM 677 C CA . ASN A 1 81 ? -2.923 10.225 7.507 1.00 95.25 81 ASN A CA 1
ATOM 678 C C . ASN A 1 81 ? -3.140 9.736 8.940 1.00 95.25 81 ASN A C 1
ATOM 680 O O . ASN A 1 81 ? -4.282 9.606 9.377 1.00 95.25 81 ASN A O 1
ATOM 684 N N . THR A 1 82 ? -2.065 9.468 9.675 1.00 92.06 82 THR A N 1
ATOM 685 C CA . THR A 1 82 ? -2.129 9.058 11.084 1.00 92.06 82 THR A CA 1
ATOM 686 C C . THR A 1 82 ? -1.870 10.211 12.048 1.00 92.06 82 THR A C 1
ATOM 688 O O . THR A 1 82 ? -1.794 9.971 13.250 1.00 92.06 82 THR A O 1
ATOM 691 N N . ASP A 1 83 ? -1.707 11.442 11.548 1.00 91.75 83 ASP A N 1
ATOM 692 C CA . ASP A 1 83 ? -1.211 12.584 12.327 1.00 91.75 83 ASP A CA 1
ATOM 693 C C . ASP A 1 83 ? 0.059 12.218 13.116 1.00 91.75 83 ASP A C 1
ATOM 695 O O . ASP A 1 83 ? 0.140 12.319 14.337 1.00 91.75 83 ASP A O 1
ATOM 699 N N . ASN A 1 84 ? 1.035 11.647 12.406 1.00 88.38 84 ASN A N 1
ATOM 700 C CA . ASN A 1 84 ? 2.276 11.122 12.970 1.00 88.38 84 ASN A CA 1
ATOM 701 C C . ASN A 1 84 ? 2.054 10.131 14.140 1.00 88.38 84 ASN A C 1
ATOM 703 O O . ASN A 1 84 ? 2.849 10.072 15.077 1.00 88.38 84 ASN A O 1
ATOM 707 N N . GLY A 1 85 ? 0.969 9.354 14.083 1.00 85.69 85 GLY A N 1
ATOM 708 C CA . GLY A 1 85 ? 0.558 8.399 15.115 1.00 85.69 85 GLY A CA 1
ATOM 709 C C . GLY A 1 85 ? -0.375 8.960 16.196 1.00 85.69 85 GLY A C 1
ATOM 710 O O . GLY A 1 85 ? -0.785 8.204 17.079 1.00 85.69 85 GLY A O 1
ATOM 711 N N . ASN A 1 86 ? -0.734 10.245 16.147 1.00 86.00 86 ASN A N 1
ATOM 712 C CA . ASN A 1 86 ? -1.646 10.865 17.111 1.00 86.00 86 ASN A CA 1
ATOM 713 C C . ASN A 1 86 ? -3.123 10.550 16.832 1.00 86.00 86 ASN A C 1
ATOM 715 O O . ASN A 1 86 ? -3.942 10.660 17.742 1.00 86.00 86 ASN A O 1
ATOM 719 N N . ASN A 1 87 ? -3.471 10.119 15.614 1.00 91.44 87 ASN A N 1
ATOM 720 C CA . ASN A 1 87 ? -4.803 9.619 15.283 1.00 91.44 87 ASN A CA 1
ATOM 721 C C . ASN A 1 87 ? -4.851 8.088 15.475 1.00 91.44 87 ASN A C 1
ATOM 723 O O . ASN A 1 87 ? -4.344 7.354 14.615 1.00 91.44 87 ASN A O 1
ATOM 727 N N . PRO A 1 88 ? -5.434 7.577 16.578 1.00 89.88 88 PRO A N 1
ATOM 728 C CA . PRO A 1 88 ? -5.411 6.152 16.893 1.00 89.88 88 PRO A CA 1
ATOM 729 C C . PRO A 1 88 ? -6.229 5.312 15.906 1.00 89.88 88 PRO A C 1
ATOM 731 O O . PRO A 1 88 ? -5.784 4.222 15.553 1.00 89.88 88 PRO A O 1
ATOM 734 N N . ASP A 1 89 ? -7.364 5.823 15.426 1.00 93.25 89 ASP A N 1
ATOM 735 C CA . ASP A 1 89 ? -8.260 5.090 14.526 1.00 93.25 89 ASP A CA 1
ATOM 736 C C . ASP A 1 89 ? -7.608 4.903 13.154 1.00 93.25 89 ASP A C 1
ATOM 738 O O . ASP A 1 89 ? -7.516 3.787 12.638 1.00 93.25 89 ASP A O 1
ATOM 742 N N . ASN A 1 90 ? -7.051 5.979 12.590 1.00 94.50 90 ASN A N 1
ATOM 743 C CA . ASN A 1 90 ? -6.328 5.895 11.323 1.00 94.50 90 ASN A CA 1
ATOM 744 C C . ASN A 1 90 ? -5.035 5.094 11.463 1.00 94.50 90 ASN A C 1
ATOM 746 O O . ASN A 1 90 ? -4.668 4.380 10.533 1.00 94.50 90 ASN A O 1
ATOM 750 N N . SER A 1 91 ? -4.355 5.177 12.611 1.00 94.12 91 SER A N 1
ATOM 751 C CA . SER A 1 91 ? -3.182 4.340 12.882 1.00 94.12 91 SER A CA 1
ATOM 752 C C . SER A 1 91 ? -3.556 2.860 12.883 1.00 94.12 91 SER A C 1
ATOM 754 O O . SER A 1 91 ? -2.880 2.059 12.244 1.00 94.12 91 SER A O 1
ATOM 756 N N . GLU A 1 92 ? -4.656 2.483 13.541 1.00 93.69 92 GLU A N 1
ATOM 757 C CA . GLU A 1 92 ? -5.126 1.097 13.553 1.00 93.69 92 GLU A CA 1
ATOM 758 C C . GLU A 1 92 ? -5.506 0.612 12.148 1.00 93.69 92 GLU A C 1
ATOM 760 O O . GLU A 1 92 ? -5.128 -0.499 11.766 1.00 93.69 92 GLU A O 1
ATOM 765 N N . LEU A 1 93 ? -6.215 1.430 11.365 1.00 96.19 93 LEU A N 1
ATOM 766 C CA . LEU A 1 93 ? -6.559 1.094 9.982 1.00 96.19 93 LEU A CA 1
ATOM 767 C C . LEU A 1 93 ? -5.308 0.953 9.103 1.00 96.19 93 LEU A C 1
ATOM 769 O O . LEU A 1 93 ? -5.207 0.016 8.312 1.00 96.19 93 LEU A O 1
ATOM 773 N N . TRP A 1 94 ? -4.328 1.839 9.263 1.00 97.31 94 TRP A N 1
ATOM 774 C CA . TRP A 1 94 ? -3.085 1.781 8.504 1.00 97.31 94 TRP A CA 1
ATOM 775 C C . TRP A 1 94 ? -2.326 0.473 8.759 1.00 97.31 94 TRP A C 1
ATOM 777 O O . TRP A 1 94 ? -2.024 -0.261 7.816 1.00 97.31 94 TRP A O 1
ATOM 787 N N . GLU A 1 95 ? -2.074 0.142 10.029 1.00 93.88 95 GLU A N 1
ATOM 788 C CA . GLU A 1 95 ? -1.349 -1.078 10.414 1.00 93.88 95 GLU A CA 1
ATOM 78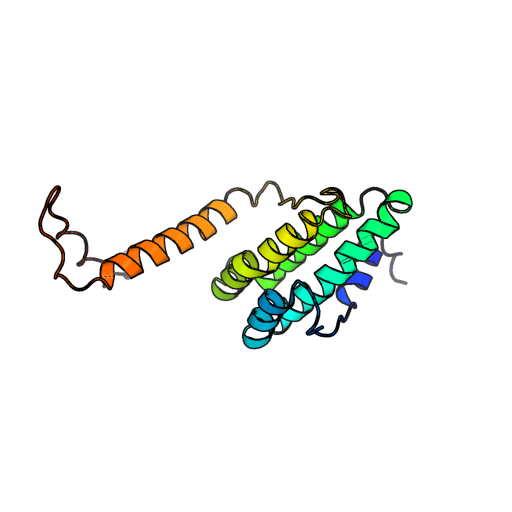9 C C . GLU A 1 95 ? -2.098 -2.351 9.999 1.00 93.88 95 GLU A C 1
ATOM 791 O O . GLU A 1 95 ? -1.502 -3.329 9.544 1.00 93.88 95 GLU A O 1
ATOM 796 N N . ASN A 1 96 ? -3.425 -2.365 10.146 1.00 92.31 96 ASN A N 1
ATOM 797 C CA . ASN A 1 96 ? -4.200 -3.575 9.898 1.00 92.31 96 ASN A CA 1
ATOM 798 C C . ASN A 1 96 ? -4.490 -3.848 8.427 1.00 92.31 96 ASN A C 1
ATOM 800 O O . ASN A 1 96 ? -4.774 -5.008 8.117 1.00 92.31 96 ASN A O 1
ATOM 804 N N . TYR A 1 97 ? -4.444 -2.832 7.563 1.00 96.06 97 TYR A N 1
ATOM 805 C CA . TYR A 1 97 ? -4.891 -2.956 6.177 1.00 96.06 97 TYR A CA 1
ATOM 806 C C . TYR A 1 97 ? -3.836 -2.504 5.172 1.00 96.06 97 TYR A C 1
ATOM 808 O O . TYR A 1 97 ? -3.517 -3.279 4.278 1.00 96.06 97 TYR A O 1
ATOM 816 N N . ILE A 1 98 ? -3.240 -1.318 5.323 1.00 97.50 98 ILE A N 1
ATOM 817 C CA . ILE A 1 98 ? -2.259 -0.808 4.347 1.00 97.50 98 ILE A CA 1
ATOM 818 C C . ILE A 1 98 ? -0.916 -1.531 4.490 1.00 97.50 98 ILE A C 1
ATOM 820 O O . ILE A 1 98 ? -0.365 -2.000 3.497 1.00 97.50 98 ILE A O 1
ATOM 824 N N . GLU A 1 99 ? -0.410 -1.707 5.713 1.00 96.12 99 GLU A N 1
ATOM 825 C CA . GLU A 1 99 ? 0.841 -2.457 5.921 1.00 96.12 99 GLU A CA 1
ATOM 826 C C . GLU A 1 99 ? 0.662 -3.943 5.564 1.00 96.12 99 GLU A C 1
ATOM 828 O O . GLU A 1 99 ? 1.542 -4.557 4.963 1.00 96.12 99 GLU A O 1
ATOM 833 N N . LYS A 1 100 ? -0.514 -4.528 5.840 1.00 94.62 100 LYS A N 1
ATOM 834 C CA . LYS A 1 100 ? -0.819 -5.901 5.402 1.00 94.62 100 LYS A CA 1
ATOM 835 C C . LYS A 1 100 ? -0.940 -6.025 3.889 1.00 94.62 100 LYS A C 1
ATOM 837 O O . LYS A 1 100 ? -0.486 -7.030 3.347 1.00 94.62 100 LYS A O 1
ATOM 842 N N . LEU A 1 101 ? -1.524 -5.031 3.219 1.00 96.69 101 LEU A N 1
ATOM 843 C CA . LEU A 1 101 ? -1.582 -4.984 1.762 1.00 96.69 101 LEU A CA 1
ATOM 844 C C . LEU A 1 101 ? -0.173 -4.995 1.170 1.00 96.69 101 LEU A C 1
ATOM 846 O O . LEU A 1 101 ? 0.102 -5.801 0.286 1.00 96.69 101 LEU A O 1
ATOM 850 N N . TRP A 1 102 ? 0.738 -4.177 1.704 1.00 96.75 102 TRP A N 1
ATOM 851 C CA . TRP A 1 102 ? 2.138 -4.200 1.281 1.00 96.75 102 TRP A CA 1
ATOM 852 C C . TRP A 1 102 ? 2.760 -5.589 1.435 1.00 96.75 102 TRP A C 1
ATOM 854 O O . TRP A 1 102 ? 3.360 -6.103 0.497 1.00 96.75 102 TRP A O 1
ATOM 864 N N . LEU A 1 103 ? 2.580 -6.236 2.591 1.00 93.38 103 LEU A N 1
ATOM 865 C CA . LEU A 1 103 ? 3.107 -7.585 2.816 1.00 93.38 103 LEU A CA 1
ATOM 866 C C . LEU A 1 103 ? 2.544 -8.614 1.825 1.00 93.38 103 LEU A C 1
ATOM 868 O O . LEU A 1 103 ? 3.234 -9.576 1.496 1.00 93.38 103 LEU A O 1
ATOM 872 N N . GLN A 1 104 ? 1.302 -8.453 1.363 1.00 93.50 104 GLN A N 1
ATOM 873 C CA . GLN A 1 104 ? 0.731 -9.318 0.327 1.00 93.50 104 GLN A CA 1
ATOM 874 C C . GLN A 1 104 ? 1.302 -9.015 -1.063 1.00 93.50 104 GLN A C 1
ATOM 876 O O . GLN A 1 104 ? 1.568 -9.953 -1.809 1.00 93.50 104 GLN A O 1
ATOM 881 N N . LEU A 1 105 ? 1.526 -7.740 -1.394 1.00 94.56 105 LEU A N 1
ATOM 882 C CA . LEU A 1 105 ? 2.182 -7.322 -2.640 1.00 94.56 105 LEU A CA 1
ATOM 883 C C . LEU A 1 105 ? 3.620 -7.853 -2.722 1.00 94.56 105 LEU A C 1
ATOM 885 O O . LEU A 1 105 ? 4.026 -8.377 -3.756 1.00 94.56 105 LEU A O 1
ATOM 889 N N . GLU A 1 106 ? 4.360 -7.772 -1.615 1.00 92.94 106 GLU A N 1
ATOM 890 C CA . GLU A 1 106 ? 5.733 -8.272 -1.495 1.00 92.94 106 GLU A CA 1
ATOM 891 C C . GLU A 1 106 ? 5.810 -9.797 -1.650 1.00 92.94 106 GLU A C 1
ATOM 893 O O . GLU A 1 106 ? 6.741 -10.316 -2.259 1.00 92.94 106 GLU A O 1
ATOM 898 N N . LYS A 1 107 ? 4.820 -10.526 -1.121 1.00 89.62 107 LYS A N 1
ATOM 899 C CA . LYS A 1 107 ? 4.752 -11.995 -1.191 1.00 89.62 107 LYS A CA 1
ATOM 900 C C . LYS A 1 107 ? 4.343 -12.544 -2.555 1.00 89.62 107 LYS A C 1
ATOM 902 O O . LYS A 1 107 ? 4.312 -13.765 -2.706 1.00 89.62 107 LYS A O 1
ATOM 907 N N . ASP A 1 108 ? 4.007 -11.695 -3.522 1.00 85.56 108 ASP A N 1
ATOM 908 C CA . ASP A 1 108 ? 3.712 -12.156 -4.873 1.00 85.56 108 ASP A CA 1
ATOM 909 C C . ASP A 1 108 ? 4.964 -12.798 -5.486 1.00 85.56 108 ASP A C 1
ATOM 911 O O . ASP A 1 108 ? 5.966 -12.129 -5.756 1.00 85.56 108 ASP A O 1
ATOM 915 N N . ALA A 1 109 ? 4.896 -14.114 -5.700 1.00 73.81 109 ALA A N 1
ATOM 916 C CA . ALA A 1 109 ? 6.006 -14.916 -6.199 1.00 73.81 109 ALA A CA 1
ATOM 917 C C . ALA A 1 109 ? 6.522 -14.428 -7.561 1.00 73.81 109 ALA A C 1
ATOM 919 O O . ALA A 1 109 ? 7.708 -14.572 -7.846 1.00 73.81 109 ALA A O 1
ATOM 920 N N . ASN A 1 110 ? 5.668 -13.791 -8.369 1.00 82.19 110 ASN A N 1
ATOM 921 C CA . ASN A 1 110 ? 6.048 -13.266 -9.681 1.00 82.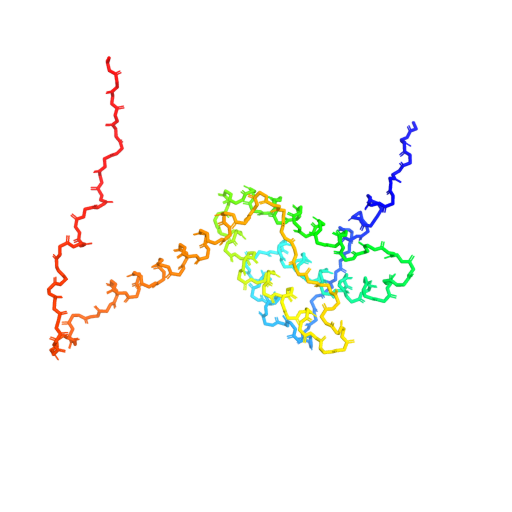19 110 ASN A CA 1
ATOM 922 C C . ASN A 1 110 ? 6.956 -12.031 -9.594 1.00 82.19 110 ASN A C 1
ATOM 924 O O . ASN A 1 110 ? 7.532 -11.622 -10.598 1.00 82.19 110 ASN A O 1
ATOM 928 N N . ARG A 1 111 ? 7.069 -11.414 -8.410 1.00 82.00 111 ARG A N 1
ATOM 929 C CA . ARG A 1 111 ? 7.885 -10.215 -8.169 1.00 82.00 111 ARG A CA 1
ATOM 930 C C . ARG A 1 111 ? 9.086 -10.486 -7.265 1.00 82.00 111 ARG A C 1
ATOM 932 O O . ARG A 1 111 ? 9.719 -9.539 -6.820 1.00 82.00 111 ARG A O 1
ATOM 939 N N . TYR A 1 112 ? 9.390 -11.750 -6.954 1.00 84.44 112 TYR A N 1
ATOM 940 C CA . TYR A 1 112 ? 10.593 -12.171 -6.218 1.00 84.44 112 TYR A CA 1
ATOM 941 C C . TYR A 1 112 ? 10.907 -11.367 -4.939 1.00 84.44 112 TYR A C 1
ATOM 943 O O . TYR A 1 112 ? 12.073 -11.132 -4.627 1.00 84.44 112 TYR A O 1
ATOM 951 N N . TYR A 1 113 ? 9.888 -10.941 -4.179 1.00 87.00 113 TYR A N 1
ATOM 952 C CA . TYR A 1 113 ? 10.067 -10.101 -2.981 1.00 87.00 113 TYR A CA 1
ATOM 953 C C . TYR A 1 113 ? 10.841 -8.797 -3.246 1.00 87.00 113 TYR A C 1
ATOM 955 O O . TYR A 1 113 ? 11.555 -8.302 -2.372 1.00 87.00 113 TYR A O 1
ATOM 963 N N . TRP A 1 114 ? 10.704 -8.256 -4.460 1.00 90.94 114 TRP A N 1
ATOM 964 C CA . TRP A 1 114 ? 11.508 -7.159 -4.993 1.00 90.94 114 TRP A CA 1
ATOM 965 C C . TRP A 1 114 ? 11.571 -5.937 -4.074 1.00 90.94 114 TRP A C 1
ATOM 967 O O . TRP A 1 114 ? 12.657 -5.425 -3.809 1.00 90.94 114 TRP A O 1
ATOM 977 N N . CYS A 1 115 ? 10.422 -5.478 -3.567 1.00 94.00 115 CYS A N 1
ATOM 978 C CA . CYS A 1 115 ? 10.373 -4.284 -2.735 1.00 94.00 115 CYS A CA 1
ATOM 979 C C . CYS A 1 115 ? 9.881 -4.591 -1.324 1.00 94.00 115 CYS A C 1
ATOM 981 O O . CYS A 1 115 ? 8.676 -4.656 -1.057 1.00 94.00 115 CYS A O 1
ATOM 983 N N . ARG A 1 116 ? 10.849 -4.756 -0.417 1.00 93.44 116 ARG A N 1
ATOM 984 C CA . ARG A 1 116 ? 10.603 -4.946 1.014 1.00 93.44 116 ARG A CA 1
ATOM 985 C C . ARG A 1 116 ? 10.141 -3.656 1.671 1.00 93.44 116 ARG A C 1
ATOM 987 O O . ARG A 1 116 ? 10.619 -2.568 1.343 1.00 93.44 116 ARG A O 1
ATOM 994 N N . ARG A 1 117 ? 9.239 -3.784 2.642 1.00 94.69 117 ARG A N 1
ATOM 995 C CA . ARG A 1 117 ? 8.800 -2.646 3.455 1.00 94.69 117 ARG A CA 1
ATOM 996 C C . ARG A 1 117 ? 9.946 -2.130 4.333 1.00 94.69 117 ARG A C 1
ATOM 998 O O . ARG A 1 117 ? 10.510 -2.890 5.117 1.00 94.69 117 ARG A O 1
ATOM 1005 N N . SER A 1 118 ? 10.251 -0.836 4.262 1.00 92.69 118 SER A N 1
ATOM 1006 C CA . SER A 1 118 ? 11.251 -0.165 5.098 1.00 92.69 118 SER A CA 1
ATOM 1007 C C . SER A 1 118 ? 10.670 1.052 5.825 1.00 92.69 118 SER A C 1
ATOM 1009 O O . SER A 1 118 ? 9.959 1.888 5.263 1.00 92.69 118 SER A O 1
ATOM 1011 N N . PHE A 1 119 ? 10.975 1.163 7.115 1.00 87.06 119 PHE A N 1
ATOM 1012 C CA . PHE A 1 119 ? 10.520 2.265 7.961 1.00 87.06 119 PHE A CA 1
ATOM 1013 C C . PHE A 1 119 ? 11.678 3.228 8.241 1.00 87.06 119 PHE A C 1
ATOM 1015 O O . PHE A 1 119 ? 12.826 2.782 8.314 1.00 87.06 119 PHE A O 1
ATOM 1022 N N . PRO A 1 120 ? 11.410 4.530 8.456 1.00 80.94 120 PRO A N 1
ATOM 1023 C CA . PRO A 1 120 ? 12.440 5.459 8.900 1.00 80.94 120 PRO A CA 1
ATOM 1024 C C . PRO A 1 120 ? 13.043 4.959 10.217 1.00 80.94 120 PRO A C 1
ATOM 1026 O O . PRO A 1 120 ? 12.312 4.472 11.085 1.00 80.94 120 PRO A O 1
ATOM 1029 N N . SER A 1 121 ? 14.353 5.117 10.400 1.00 67.88 121 SER A N 1
ATOM 1030 C CA . SER A 1 121 ? 15.091 4.637 11.583 1.00 67.88 121 SER A CA 1
ATOM 1031 C C . SER A 1 121 ? 14.500 5.115 12.922 1.00 67.88 121 SER A C 1
ATOM 1033 O O . SER A 1 121 ? 14.562 4.399 13.917 1.00 67.88 121 SER A O 1
ATOM 1035 N N . SER A 1 122 ? 13.829 6.271 12.945 1.00 60.81 122 SER A N 1
ATOM 1036 C CA . SER A 1 122 ? 13.122 6.820 14.113 1.00 60.81 122 SER A CA 1
ATOM 1037 C C . SER A 1 122 ? 11.784 6.135 14.452 1.00 60.81 122 SER A C 1
ATOM 1039 O O . SER A 1 122 ? 11.226 6.370 15.520 1.00 60.81 122 SER A O 1
ATOM 1041 N N . THR A 1 123 ? 11.255 5.278 13.571 1.00 53.41 123 THR A N 1
ATOM 1042 C CA . THR A 1 123 ? 9.893 4.705 13.653 1.00 53.41 123 THR A CA 1
ATOM 1043 C C . THR A 1 123 ? 9.872 3.258 14.177 1.00 53.41 123 THR A C 1
ATOM 1045 O O . THR A 1 123 ? 8.811 2.733 14.527 1.00 53.41 123 THR A O 1
ATOM 1048 N N . MET A 1 124 ? 11.035 2.604 14.310 1.00 47.81 124 MET A N 1
ATOM 1049 C CA . MET A 1 124 ? 11.120 1.235 14.850 1.00 47.81 124 MET A CA 1
ATOM 1050 C C . MET A 1 124 ? 10.610 1.120 16.298 1.00 47.81 124 MET A C 1
ATOM 1052 O O . MET A 1 124 ? 10.084 0.078 16.680 1.00 47.81 124 MET A O 1
ATOM 1056 N N . TYR A 1 125 ? 10.676 2.195 17.090 1.00 46.72 125 TYR A N 1
ATOM 1057 C CA . TYR A 1 125 ? 10.227 2.181 18.488 1.00 46.72 125 TYR A CA 1
ATOM 1058 C C . TYR A 1 125 ? 8.709 2.370 18.674 1.00 46.72 125 TYR A C 1
ATOM 1060 O O . TYR A 1 125 ? 8.162 1.927 19.686 1.00 46.72 125 TYR A O 1
ATOM 1068 N N . SER A 1 126 ? 7.993 2.994 17.727 1.00 48.66 126 SER A N 1
ATOM 1069 C CA . SER A 1 126 ? 6.556 3.292 17.880 1.00 48.66 126 SER A CA 1
ATOM 1070 C C . SER A 1 126 ? 5.642 2.190 17.331 1.00 48.66 126 SER A C 1
ATOM 1072 O O . SER A 1 126 ? 4.615 1.902 17.947 1.00 48.66 126 SER A O 1
ATOM 1074 N N . THR A 1 127 ? 6.038 1.514 16.246 1.00 45.50 127 THR A N 1
ATOM 1075 C CA . THR A 1 127 ? 5.227 0.465 15.585 1.00 45.50 127 THR A CA 1
ATOM 1076 C C . THR A 1 127 ? 5.163 -0.828 16.411 1.00 45.50 127 THR A C 1
ATOM 1078 O O . THR A 1 127 ? 4.099 -1.429 16.561 1.00 45.50 127 THR A O 1
ATOM 1081 N N . ILE A 1 128 ? 6.272 -1.214 17.061 1.00 51.19 128 ILE A N 1
ATOM 1082 C CA . ILE A 1 128 ? 6.281 -2.327 18.029 1.00 51.19 128 ILE A CA 1
ATOM 1083 C C . ILE A 1 128 ? 5.358 -1.998 19.214 1.00 51.19 128 ILE A C 1
ATOM 1085 O O . ILE A 1 128 ? 4.627 -2.859 19.704 1.00 51.19 128 ILE A O 1
ATOM 1089 N N . ARG A 1 129 ? 5.326 -0.731 19.646 1.00 48.31 129 ARG A N 1
ATOM 1090 C CA . ARG A 1 129 ? 4.517 -0.283 20.784 1.00 48.31 129 ARG A CA 1
ATOM 1091 C C . ARG A 1 129 ? 3.021 -0.239 20.464 1.00 48.31 129 ARG A C 1
ATOM 1093 O O . ARG A 1 129 ? 2.232 -0.614 21.328 1.00 48.31 129 ARG A O 1
ATOM 1100 N N . SER A 1 130 ? 2.610 0.187 19.268 1.00 54.38 130 SER A N 1
ATOM 1101 C CA . SER A 1 130 ? 1.191 0.245 18.878 1.00 54.38 130 SER A CA 1
ATOM 1102 C C . SER A 1 130 ? 0.606 -1.147 18.620 1.00 54.38 130 SER A C 1
ATOM 1104 O O . SER A 1 130 ? -0.450 -1.462 19.171 1.00 54.38 130 SER A O 1
ATOM 1106 N N . GLY A 1 131 ? 1.321 -2.016 17.894 1.00 53.31 131 GLY A N 1
ATOM 1107 C CA . GLY A 1 131 ? 0.907 -3.402 17.648 1.00 53.31 131 GLY A CA 1
ATOM 1108 C C . GLY A 1 131 ? 0.793 -4.219 18.937 1.00 53.31 131 GLY A C 1
ATOM 1109 O O . GLY A 1 131 ? -0.223 -4.881 19.173 1.00 53.31 131 GLY A O 1
ATOM 1110 N N . LEU A 1 132 ? 1.780 -4.091 19.833 1.00 54.38 132 LEU A N 1
ATOM 1111 C CA . LEU A 1 132 ? 1.740 -4.718 21.155 1.00 54.38 132 LEU A CA 1
ATOM 1112 C C . LEU A 1 132 ? 0.590 -4.158 22.006 1.00 54.38 132 LEU A C 1
ATOM 1114 O O . LEU A 1 132 ? -0.108 -4.921 22.670 1.00 54.38 132 LEU A O 1
ATOM 1118 N N . ARG A 1 133 ? 0.331 -2.844 21.956 1.00 54.75 133 ARG A N 1
ATOM 1119 C CA . ARG A 1 133 ? -0.761 -2.210 22.713 1.00 54.75 133 ARG A CA 1
ATOM 1120 C C . ARG A 1 133 ? -2.140 -2.653 22.223 1.00 54.75 133 ARG A C 1
ATOM 1122 O O . ARG A 1 133 ? -3.002 -2.908 23.060 1.00 54.75 133 ARG A O 1
ATOM 1129 N N . SER A 1 134 ? -2.351 -2.793 20.916 1.00 59.16 134 SER A N 1
ATOM 1130 C CA . SER A 1 134 ? -3.609 -3.303 20.352 1.00 59.16 134 SER A CA 1
ATOM 1131 C C . SER A 1 134 ? -3.815 -4.788 20.661 1.00 59.16 134 SER A C 1
ATOM 1133 O O . SER A 1 134 ? -4.912 -5.186 21.057 1.00 59.16 134 SER A O 1
ATOM 1135 N N . TYR A 1 135 ? -2.756 -5.601 20.585 1.00 60.91 135 TYR A N 1
ATOM 1136 C CA . TYR A 1 135 ? -2.795 -7.008 20.992 1.00 60.91 135 TYR A CA 1
ATOM 1137 C C . TYR A 1 135 ? -3.108 -7.171 22.490 1.00 60.91 135 TYR A C 1
ATOM 1139 O O . TYR A 1 135 ? -3.995 -7.944 22.856 1.00 60.91 135 TYR A O 1
ATOM 1147 N N . ILE A 1 136 ? -2.453 -6.392 23.360 1.00 61.00 136 ILE A N 1
ATOM 1148 C CA . ILE A 1 136 ? -2.710 -6.384 24.808 1.00 61.00 136 ILE A CA 1
ATOM 1149 C C . ILE A 1 136 ? -4.138 -5.916 25.107 1.00 61.00 136 ILE A C 1
ATOM 1151 O O . ILE A 1 136 ? -4.838 -6.586 25.862 1.00 61.00 136 ILE A O 1
ATOM 1155 N N . LYS A 1 137 ? -4.615 -4.826 24.487 1.00 61.41 137 LYS A N 1
ATOM 1156 C CA . LYS A 1 137 ? -6.000 -4.350 24.655 1.00 61.41 137 LYS A CA 1
ATOM 1157 C C . LYS A 1 137 ? -7.020 -5.424 24.279 1.00 61.41 137 LYS A C 1
ATOM 1159 O O . LYS A 1 137 ? -7.968 -5.644 25.026 1.00 61.41 137 LYS A O 1
ATOM 1164 N N . ARG A 1 138 ? -6.809 -6.125 23.161 1.00 62.38 138 ARG A N 1
ATOM 1165 C CA . ARG A 1 138 ? -7.703 -7.198 22.705 1.00 62.38 138 ARG A CA 1
ATOM 1166 C C . ARG A 1 138 ? -7.678 -8.397 23.661 1.00 62.38 138 ARG A C 1
ATOM 1168 O O . ARG A 1 138 ? -8.730 -8.938 23.979 1.00 62.38 138 ARG A O 1
ATOM 1175 N N . LYS A 1 139 ? -6.503 -8.768 24.185 1.00 61.62 139 LYS A N 1
ATOM 1176 C CA . LYS A 1 139 ? -6.346 -9.876 25.144 1.00 61.62 139 LYS A CA 1
ATOM 1177 C C . LYS A 1 139 ? -6.914 -9.559 26.535 1.00 61.62 139 LYS A C 1
ATOM 1179 O O . LYS A 1 139 ? -7.496 -10.441 27.156 1.00 61.62 139 LYS A O 1
ATOM 1184 N N . ILE A 1 140 ? -6.778 -8.320 27.016 1.00 60.16 140 ILE A N 1
ATOM 1185 C CA . ILE A 1 140 ? -7.379 -7.864 28.282 1.00 60.16 140 ILE A CA 1
ATOM 1186 C C . ILE A 1 140 ? -8.902 -7.754 28.138 1.00 60.16 140 ILE A C 1
ATOM 1188 O O . ILE A 1 140 ? -9.620 -8.284 28.976 1.00 60.16 140 ILE A O 1
ATOM 1192 N N . GLY A 1 141 ? -9.402 -7.165 27.046 1.00 52.41 141 GLY A N 1
ATOM 1193 C CA . GLY A 1 141 ? -10.843 -7.083 26.781 1.00 52.41 141 GLY A CA 1
ATOM 1194 C C . GLY A 1 141 ? -11.517 -8.456 26.671 1.00 52.41 141 GLY A C 1
ATOM 1195 O O . GLY A 1 141 ? -12.610 -8.642 27.191 1.00 52.41 141 GLY A O 1
ATOM 1196 N N . LEU A 1 142 ? -10.846 -9.447 26.071 1.00 50.91 142 LEU A N 1
ATOM 1197 C CA . LEU A 1 142 ? -11.322 -10.837 26.042 1.00 50.91 142 LEU A CA 1
ATOM 1198 C C . LEU A 1 142 ? -11.343 -11.491 27.433 1.00 50.91 142 LEU A C 1
ATOM 1200 O O . LEU A 1 142 ? -12.242 -12.277 27.709 1.00 50.91 142 LEU A O 1
ATOM 1204 N N . LYS A 1 143 ? -10.392 -11.158 28.318 1.00 52.94 143 LYS A N 1
ATOM 1205 C CA . LYS A 1 143 ? -10.385 -11.655 29.704 1.00 52.94 143 LYS A CA 1
ATOM 1206 C C . LYS A 1 143 ? -11.494 -11.039 30.562 1.00 52.94 143 LYS A C 1
ATOM 1208 O O . LYS A 1 143 ? -12.067 -11.751 31.372 1.00 52.94 143 LYS A O 1
ATOM 1213 N N . CYS A 1 144 ? -11.812 -9.757 30.380 1.00 48.31 144 CYS A N 1
ATOM 1214 C CA . CYS A 1 144 ? -12.875 -9.081 31.136 1.00 48.31 144 CYS A CA 1
ATOM 1215 C C . CYS A 1 144 ? -14.295 -9.490 30.705 1.00 48.31 144 CYS A C 1
ATOM 1217 O O . CYS A 1 144 ? -15.237 -9.264 31.454 1.00 48.31 144 CYS A O 1
ATOM 1219 N N . ASN A 1 145 ? -14.448 -10.080 29.514 1.00 47.44 145 ASN A N 1
ATOM 1220 C CA . ASN A 1 145 ? -15.738 -10.503 28.962 1.00 47.44 145 ASN A CA 1
ATOM 1221 C C . ASN A 1 145 ? -15.989 -12.017 29.085 1.00 47.44 145 ASN A C 1
ATOM 1223 O O . ASN A 1 145 ? -16.970 -12.510 28.528 1.00 47.44 145 ASN A O 1
ATOM 1227 N N . LEU A 1 146 ? -15.114 -12.769 29.764 1.00 39.97 146 LEU A N 1
ATOM 1228 C CA . LEU A 1 146 ? -15.359 -14.184 30.031 1.00 39.97 146 LEU A CA 1
ATOM 1229 C C . LEU A 1 146 ? -16.327 -14.306 31.224 1.00 39.97 146 LEU A C 1
ATOM 1231 O O . LEU A 1 146 ? -16.000 -13.810 32.302 1.00 39.97 146 LEU A O 1
ATOM 1235 N N . PRO A 1 147 ? -17.490 -14.965 31.074 1.00 43.12 147 PRO A N 1
ATOM 1236 C CA . PRO A 1 147 ? -18.342 -15.302 32.206 1.00 43.12 147 PRO A CA 1
ATOM 1237 C C . PRO A 1 147 ? -17.571 -16.187 33.191 1.00 43.12 147 PRO A C 1
ATOM 1239 O O . PRO A 1 147 ? -16.864 -17.111 32.787 1.00 43.12 147 PRO A O 1
ATOM 1242 N N . GLU A 1 148 ? -17.737 -15.910 34.478 1.00 49.06 148 GLU A N 1
ATOM 1243 C CA . GLU A 1 148 ? -17.033 -16.488 35.632 1.00 49.06 148 GLU A CA 1
ATOM 1244 C C . GLU A 1 148 ? -17.364 -17.979 35.900 1.00 49.06 148 GLU A C 1
ATOM 1246 O O . GLU A 1 148 ? -17.479 -18.403 37.044 1.00 49.06 148 GLU A O 1
ATOM 1251 N N . VAL A 1 149 ? -17.571 -18.804 34.863 1.00 43.47 149 VAL A N 1
ATOM 1252 C CA . VAL A 1 149 ? -18.141 -20.163 35.010 1.00 43.47 149 VAL A CA 1
ATOM 1253 C C . VAL A 1 149 ? -17.242 -21.283 34.471 1.00 43.47 149 VAL A C 1
ATOM 1255 O O . VAL A 1 149 ? -17.642 -22.441 34.445 1.00 43.47 149 VAL A O 1
ATOM 1258 N N . VAL A 1 150 ? -15.979 -21.015 34.126 1.00 43.97 150 VAL A N 1
ATOM 1259 C CA . VAL A 1 150 ? -14.996 -22.103 33.942 1.00 43.97 150 VAL A CA 1
ATOM 1260 C C . VAL A 1 150 ? -13.671 -21.746 34.607 1.00 43.97 150 VAL A C 1
ATOM 1262 O O . VAL A 1 150 ? -12.653 -21.524 33.960 1.00 43.97 150 VAL A O 1
ATOM 1265 N N . SER A 1 151 ? -13.688 -21.694 35.936 1.00 44.62 151 SER A N 1
ATOM 1266 C CA . SER A 1 151 ? -12.483 -21.825 36.752 1.00 44.62 151 SER A CA 1
ATOM 1267 C C . SER A 1 151 ? -12.679 -23.001 37.692 1.00 44.62 151 SER A C 1
ATOM 1269 O O . SER A 1 151 ? -13.191 -22.830 38.790 1.00 44.62 151 SER A O 1
ATOM 1271 N N . ASN A 1 152 ? -12.259 -24.188 37.263 1.00 44.72 152 ASN A N 1
ATOM 1272 C CA . ASN A 1 152 ? -11.878 -25.256 38.177 1.00 44.72 152 ASN A CA 1
ATOM 1273 C C . ASN A 1 152 ? -10.708 -26.026 37.563 1.00 44.72 152 ASN A C 1
ATOM 1275 O O . ASN A 1 152 ? -10.877 -26.750 36.586 1.00 44.72 152 ASN A O 1
ATOM 1279 N N . GLY A 1 153 ? -9.528 -25.853 38.163 1.00 43.88 153 GLY A N 1
ATOM 1280 C CA . GLY A 1 153 ? -8.367 -26.709 37.937 1.00 43.88 153 GLY A CA 1
ATOM 1281 C C . GLY A 1 153 ? -7.096 -25.970 37.527 1.00 43.88 153 GLY A C 1
ATOM 1282 O O . GLY A 1 153 ? -6.782 -25.917 36.347 1.00 43.88 153 GLY A O 1
ATOM 1283 N N . LEU A 1 154 ? -6.337 -25.539 38.542 1.00 42.34 154 LEU A N 1
ATOM 1284 C CA . LEU A 1 154 ? -4.898 -25.220 38.545 1.00 42.34 154 LEU A CA 1
ATOM 1285 C C . LEU A 1 154 ? -4.453 -23.778 38.208 1.00 42.34 154 LEU A C 1
ATOM 1287 O O . LEU A 1 154 ? -4.398 -23.359 37.059 1.00 42.34 154 LEU A O 1
ATOM 1291 N N . LEU A 1 155 ? -3.959 -23.139 39.283 1.00 44.16 155 LEU A N 1
ATOM 1292 C CA . LEU A 1 155 ? -3.022 -22.006 39.398 1.00 44.16 155 LEU A CA 1
ATOM 1293 C C . LEU A 1 155 ? -3.586 -20.570 39.420 1.00 44.16 155 LEU A C 1
ATOM 1295 O O . LEU A 1 155 ? -3.751 -19.919 38.395 1.00 44.16 155 LEU A O 1
ATOM 1299 N N . GLY A 1 156 ? -3.685 -20.047 40.653 1.00 38.72 156 GLY A N 1
ATOM 1300 C CA . GLY A 1 156 ? -3.387 -18.652 41.006 1.00 38.72 156 GLY A CA 1
ATOM 1301 C C . GLY A 1 156 ? -4.560 -17.673 40.952 1.00 38.72 156 GLY A C 1
ATOM 1302 O O . GLY A 1 156 ? -4.946 -17.209 39.887 1.00 38.72 156 GLY A O 1
ATOM 1303 N N . THR A 1 157 ? -5.079 -17.304 42.123 1.00 41.28 157 THR A N 1
ATOM 1304 C CA . THR A 1 157 ? -6.117 -16.284 42.337 1.00 41.28 157 THR A CA 1
ATOM 1305 C C . THR A 1 157 ? -5.798 -14.962 41.625 1.00 41.28 157 THR A C 1
ATOM 1307 O O . THR A 1 157 ? -4.886 -14.235 42.010 1.00 41.28 157 THR A O 1
ATOM 1310 N N . SER A 1 158 ? -6.585 -14.636 40.597 1.00 44.66 158 SER A N 1
ATOM 1311 C CA . SER A 1 158 ? -6.593 -13.348 39.898 1.00 44.66 158 SER A CA 1
ATOM 1312 C C . SER A 1 158 ? -7.848 -12.573 40.307 1.00 44.66 158 SER A C 1
ATOM 1314 O O . SER A 1 158 ? -8.819 -12.558 39.554 1.00 44.66 158 SER A O 1
ATOM 1316 N N . SER A 1 159 ? -7.858 -11.934 41.481 1.00 46.97 159 SER A N 1
ATOM 1317 C CA . SER A 1 159 ? -8.986 -11.066 41.873 1.00 46.97 159 SER A CA 1
ATOM 1318 C C . SER A 1 159 ? -8.605 -9.682 42.411 1.00 46.97 159 SER A C 1
ATOM 1320 O O . SER A 1 159 ? -9.441 -9.042 43.036 1.00 46.97 159 SER A O 1
ATOM 1322 N N . GLU A 1 160 ? -7.401 -9.165 42.143 1.00 42.50 160 GLU A N 1
ATOM 1323 C CA . GLU A 1 160 ? -7.011 -7.820 42.628 1.00 42.50 160 GLU A CA 1
ATOM 1324 C C . GLU A 1 160 ? -6.756 -6.759 41.544 1.00 42.50 160 GLU A C 1
ATOM 1326 O O . GLU A 1 160 ? -6.372 -5.640 41.862 1.00 42.50 160 GLU A O 1
ATOM 1331 N N . TYR A 1 161 ? -7.028 -7.032 40.262 1.00 42.62 161 TYR A N 1
ATOM 1332 C CA . TYR A 1 161 ? -6.732 -6.072 39.178 1.00 42.62 161 TYR A CA 1
ATOM 1333 C C . TYR A 1 161 ? -7.940 -5.599 38.355 1.00 42.62 161 TYR A C 1
ATOM 1335 O O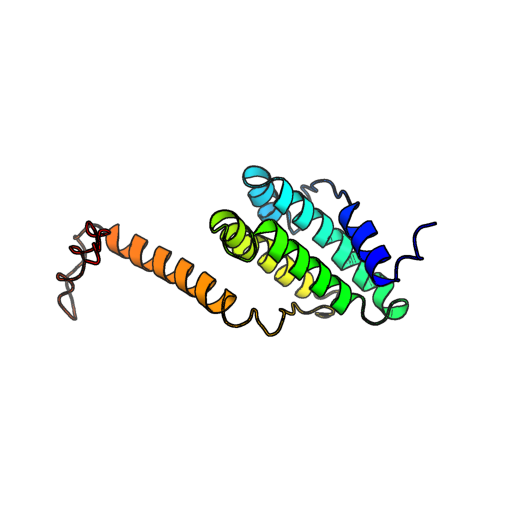 . TYR A 1 161 ? -7.778 -5.077 37.253 1.00 42.62 161 TYR A O 1
ATOM 1343 N N . CYS A 1 162 ? -9.160 -5.740 38.879 1.00 38.09 162 CYS A N 1
ATOM 1344 C CA . CYS A 1 162 ? -10.358 -5.098 38.324 1.00 38.09 162 CYS A CA 1
ATOM 1345 C C . CYS A 1 162 ? -10.966 -4.144 39.357 1.00 38.09 162 CYS A C 1
ATOM 1347 O O . CYS A 1 162 ? -12.020 -4.412 39.919 1.00 38.09 162 CYS A O 1
ATOM 1349 N N . GLY A 1 163 ? -10.282 -3.031 39.640 1.00 41.62 163 GLY A N 1
ATOM 1350 C CA . GLY A 1 163 ? -10.801 -2.071 40.614 1.00 41.62 163 GLY A CA 1
ATOM 1351 C C . GLY A 1 163 ? -9.957 -0.830 40.873 1.00 41.62 163 GLY A C 1
ATOM 1352 O O . GLY A 1 163 ? -9.907 -0.393 42.012 1.00 41.62 163 GLY A O 1
ATOM 1353 N N . SER A 1 164 ? -9.274 -0.248 39.880 1.00 44.22 164 SER A N 1
ATOM 1354 C CA . SER A 1 164 ? -8.518 0.996 40.127 1.00 44.22 164 SER A CA 1
ATOM 1355 C C . SER A 1 164 ? -8.057 1.701 38.848 1.00 44.22 164 SER A C 1
ATOM 1357 O O . SER A 1 164 ? -6.870 1.841 38.601 1.00 44.22 164 SER A O 1
ATOM 1359 N N . HIS A 1 165 ? -8.984 2.188 38.014 1.00 42.06 165 HIS A N 1
ATOM 1360 C CA . HIS A 1 165 ? -8.650 3.260 37.055 1.00 42.06 165 HIS A CA 1
ATOM 1361 C C . HIS A 1 165 ? -9.845 4.150 36.678 1.00 42.06 165 HIS A C 1
ATOM 1363 O O . HIS A 1 165 ? -9.979 4.606 35.544 1.00 42.06 165 HIS A O 1
ATOM 1369 N N . MET A 1 166 ? -10.694 4.473 37.654 1.00 45.69 166 MET A N 1
ATOM 1370 C CA . MET A 1 166 ? -11.527 5.670 37.563 1.00 45.69 166 MET A CA 1
ATOM 1371 C C . MET A 1 166 ? -11.204 6.613 38.719 1.00 45.69 166 MET A C 1
ATOM 1373 O O . MET A 1 166 ? -11.308 6.227 39.876 1.00 45.69 166 MET A O 1
ATOM 1377 N N . ARG A 1 167 ? -10.880 7.860 38.346 1.00 42.56 167 ARG A N 1
ATOM 1378 C CA . ARG A 1 167 ? -10.547 9.043 39.164 1.00 42.56 167 ARG A CA 1
ATOM 1379 C C . ARG A 1 167 ? -9.081 9.175 39.589 1.00 42.56 167 ARG A C 1
ATOM 1381 O O . ARG A 1 167 ? -8.627 8.531 40.522 1.00 42.56 167 ARG A O 1
ATOM 1388 N N . ASN A 1 168 ? -8.363 10.083 38.919 1.00 39.84 168 ASN A N 1
ATOM 1389 C CA . ASN A 1 168 ? -7.913 11.357 39.509 1.00 39.84 168 ASN A CA 1
ATOM 1390 C C . ASN A 1 168 ? -6.960 12.088 38.545 1.00 39.84 168 ASN A C 1
ATOM 1392 O O . ASN A 1 168 ? -5.751 11.915 38.611 1.00 39.84 168 ASN A O 1
ATOM 1396 N N . ASN A 1 169 ? -7.505 12.952 37.681 1.00 44.53 169 ASN A N 1
ATOM 1397 C CA . ASN A 1 169 ? -6.736 14.041 37.072 1.00 44.53 169 ASN A CA 1
ATOM 1398 C C . ASN A 1 169 ? -7.159 15.348 37.745 1.00 44.53 169 ASN A C 1
ATOM 1400 O O . ASN A 1 169 ? -8.123 15.983 37.324 1.00 44.53 169 ASN A O 1
ATOM 1404 N N . LYS A 1 170 ? -6.450 15.719 38.810 1.00 44.59 170 LYS A N 1
ATOM 1405 C CA . LYS A 1 170 ? -6.327 17.098 39.296 1.00 44.59 170 LYS A CA 1
ATOM 1406 C C . LYS A 1 170 ? -5.103 17.155 40.205 1.00 44.59 170 LYS A C 1
ATOM 1408 O O . LYS A 1 170 ? -5.154 16.696 41.339 1.00 44.59 170 LYS A O 1
ATOM 1413 N N . ILE A 1 171 ? -4.007 17.694 39.685 1.00 44.47 171 ILE A N 1
ATOM 1414 C CA . ILE A 1 171 ? -2.882 18.154 40.498 1.00 44.47 171 ILE A CA 1
ATOM 1415 C C . ILE A 1 171 ? -2.999 19.677 40.507 1.00 44.47 171 ILE A C 1
ATOM 1417 O O . ILE A 1 171 ? -2.923 20.302 39.452 1.00 44.47 171 ILE A O 1
ATOM 1421 N N . TYR A 1 172 ? -3.254 20.252 41.680 1.00 43.69 172 TYR A N 1
ATOM 1422 C CA . TYR A 1 172 ? -3.016 21.670 41.932 1.00 43.69 172 TYR A CA 1
ATOM 1423 C C . TYR A 1 172 ? -1.585 21.803 42.444 1.00 43.69 172 TYR A C 1
ATOM 1425 O O . TYR A 1 172 ? -1.195 21.074 43.354 1.00 43.69 172 TYR A O 1
ATOM 1433 N N . ILE A 1 173 ? -0.822 22.712 41.846 1.00 51.56 173 ILE A N 1
ATOM 1434 C CA . ILE A 1 173 ? 0.495 23.112 42.335 1.00 51.56 173 ILE A CA 1
ATOM 1435 C C . ILE A 1 173 ? 0.309 24.511 42.921 1.00 51.56 173 ILE A C 1
ATOM 1437 O O . ILE A 1 173 ? -0.101 25.423 42.202 1.00 51.56 173 ILE A O 1
ATOM 1441 N N . SER A 1 174 ? 0.522 24.625 44.230 1.00 54.88 174 SER A N 1
ATOM 1442 C CA . SER A 1 174 ? 0.670 25.877 44.980 1.00 54.88 174 SER A CA 1
ATOM 1443 C C . SER A 1 174 ? 2.143 26.221 45.116 1.00 54.88 174 SER A C 1
ATOM 1445 O O . SER A 1 174 ? 2.890 25.272 45.453 1.00 54.88 174 SER A O 1
#

Organism: NCBI:txid864141